Protein AF-A0A847NS55-F1 (afdb_monomer)

Mean predicted aligned error: 16.23 Å

Foldseek 3Di:
DDDDDDDDDDDDPPPDPDDPDDDDDDDDDDDPPPPDPPDCPPVVVVCVVVVVVDPPPQKDFDDWPQAFDDFQVSDDDDPVVVPDLQAPWGWGQDPRTITIIGGLFWPLVVVLLVCLLVLQFAAWEAEPSQWIWTQGPVRDIGITGDSDPCVSVVSQVVSCVPNNHHHYHYD

Solvent-accessible surface area (backbone atoms only — not comparable to full-atom values): 10717 Å² total; per-residue (Å²): 138,90,82,88,79,85,83,73,86,83,81,80,66,88,78,70,83,72,72,97,82,82,82,84,83,87,80,85,81,95,70,92,70,92,75,79,81,87,59,87,68,50,68,65,59,55,48,57,60,52,50,77,72,44,94,64,70,67,44,45,81,77,45,70,72,84,41,74,29,91,42,49,88,68,41,77,71,55,68,79,53,74,74,44,66,76,46,79,58,44,52,41,50,53,96,45,27,23,26,37,30,31,57,56,57,38,84,44,35,64,54,51,54,49,34,46,72,68,51,43,54,55,37,38,38,38,38,84,45,32,40,33,44,36,36,31,71,88,74,48,75,50,68,30,41,49,73,49,84,66,50,66,56,54,56,43,59,70,28,23,87,81,59,44,86,71,50,73,47,78,92

Structure (mmCIF, N/CA/C/O backbone):
data_AF-A0A847NS55-F1
#
_entry.id   AF-A0A847NS55-F1
#
loop_
_atom_site.group_PDB
_atom_site.id
_atom_site.type_symbol
_atom_site.label_atom_id
_atom_site.label_alt_id
_atom_site.label_comp_id
_atom_site.label_asym_id
_atom_site.label_entity_id
_atom_site.label_seq_id
_atom_site.pdbx_PDB_ins_code
_atom_site.Cartn_x
_atom_site.Cartn_y
_at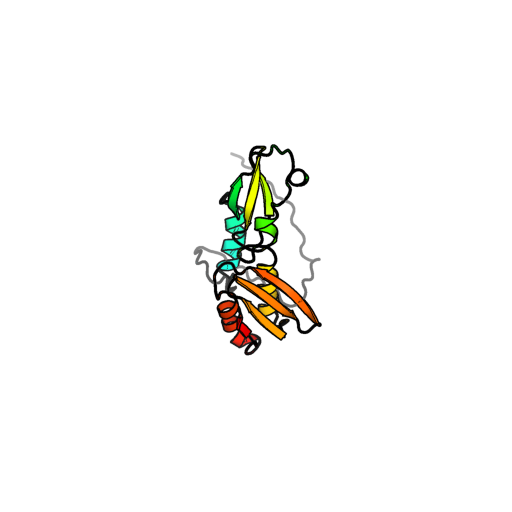om_site.Cartn_z
_atom_site.occupancy
_atom_site.B_iso_or_equiv
_atom_site.auth_seq_id
_atom_site.auth_comp_id
_atom_site.auth_asym_id
_atom_site.auth_atom_id
_atom_site.pdbx_PDB_model_num
ATOM 1 N N . MET A 1 1 ? -9.993 68.543 -16.955 1.00 35.38 1 MET A N 1
ATOM 2 C CA . MET A 1 1 ? -9.455 67.224 -17.351 1.00 35.38 1 MET A CA 1
ATOM 3 C C . MET A 1 1 ? -10.455 66.175 -16.902 1.00 35.38 1 MET A C 1
ATOM 5 O O . MET A 1 1 ? -10.814 66.164 -15.734 1.00 35.38 1 MET A O 1
ATOM 9 N N . SER A 1 2 ? -10.993 65.416 -17.855 1.00 34.78 2 SER A N 1
ATOM 10 C CA . SER A 1 2 ? -11.991 64.364 -17.645 1.00 34.78 2 SER A CA 1
ATOM 11 C C . SER A 1 2 ? -11.286 63.043 -17.348 1.00 34.78 2 SER A C 1
ATOM 13 O O . SER A 1 2 ? -10.342 62.707 -18.057 1.00 34.78 2 SER A O 1
ATOM 15 N N . LEU A 1 3 ? -11.765 62.295 -16.355 1.00 32.03 3 LEU A N 1
ATOM 16 C CA . LEU A 1 3 ? -11.563 60.851 -16.253 1.00 32.03 3 LEU A CA 1
ATOM 17 C C . LEU A 1 3 ? -12.902 60.235 -15.839 1.00 32.03 3 LEU A C 1
ATOM 19 O O . LEU A 1 3 ? -13.352 60.385 -14.705 1.00 32.03 3 LEU A O 1
ATOM 23 N N . GLY A 1 4 ? -13.568 59.608 -16.809 1.00 31.02 4 GLY A N 1
ATOM 24 C CA . GLY A 1 4 ? -14.797 58.851 -16.608 1.00 31.02 4 GLY A CA 1
ATOM 25 C C . GLY A 1 4 ? -14.509 57.507 -15.942 1.00 31.02 4 GLY A C 1
ATOM 26 O O . GLY A 1 4 ? -13.642 56.762 -16.392 1.00 31.02 4 GLY A O 1
ATOM 27 N N . GLY A 1 5 ? -15.251 57.199 -14.878 1.00 31.70 5 GLY A N 1
ATOM 28 C CA . GLY A 1 5 ? -15.286 55.876 -14.258 1.00 31.70 5 GLY A CA 1
ATOM 29 C C . GLY A 1 5 ? -16.478 55.074 -14.779 1.00 31.70 5 GLY A C 1
ATOM 30 O O . GLY A 1 5 ? -17.623 55.511 -14.672 1.00 31.70 5 GLY A O 1
ATOM 31 N N . ILE A 1 6 ? -16.201 53.908 -15.356 1.00 37.62 6 ILE A N 1
ATOM 32 C CA . ILE A 1 6 ? -17.183 52.955 -15.881 1.00 37.62 6 ILE A CA 1
ATOM 33 C C . ILE A 1 6 ? -17.900 52.301 -14.687 1.00 37.62 6 ILE A C 1
ATOM 35 O O . ILE A 1 6 ? -17.262 51.644 -13.867 1.00 37.62 6 ILE A O 1
ATOM 39 N N . LYS A 1 7 ? -19.222 52.483 -14.566 1.00 40.12 7 LYS A N 1
ATOM 40 C CA . LYS A 1 7 ? -20.054 51.750 -13.596 1.00 40.12 7 LYS A CA 1
ATOM 41 C C . LYS A 1 7 ? -20.343 50.350 -14.146 1.00 40.12 7 LYS A C 1
ATOM 43 O O . LYS A 1 7 ? -21.034 50.225 -15.153 1.00 40.12 7 LYS A O 1
ATOM 48 N N . GLY A 1 8 ? -19.816 49.315 -13.493 1.00 42.09 8 GLY A N 1
ATOM 49 C CA . GLY A 1 8 ? -20.251 47.932 -13.711 1.00 42.09 8 GLY A CA 1
ATOM 50 C C . GLY A 1 8 ? -21.683 47.704 -13.197 1.00 42.09 8 GLY A C 1
ATOM 51 O O . GLY A 1 8 ? -22.169 48.499 -12.386 1.00 42.09 8 GLY A O 1
ATOM 52 N N . PRO A 1 9 ? -22.380 46.656 -13.669 1.00 42.12 9 PRO A N 1
ATOM 53 C CA . PRO A 1 9 ? -23.770 46.404 -13.302 1.00 42.12 9 PRO A CA 1
ATOM 54 C C . PRO A 1 9 ? -23.911 46.116 -11.800 1.00 42.12 9 PRO A C 1
ATOM 56 O O . PRO A 1 9 ? -23.181 45.301 -11.237 1.00 42.12 9 PRO A O 1
ATOM 59 N N . GLN A 1 10 ? -24.865 46.794 -11.154 1.00 47.31 10 GLN A N 1
ATOM 60 C CA . GLN A 1 10 ? -25.303 46.473 -9.796 1.00 47.31 10 GLN A CA 1
ATOM 61 C C . GLN A 1 10 ? -26.033 45.130 -9.822 1.00 47.31 10 GLN A C 1
ATOM 63 O O . GLN A 1 10 ? -27.069 44.993 -10.467 1.00 47.31 10 GLN A O 1
ATOM 68 N N . ILE A 1 11 ? -25.478 44.144 -9.125 1.00 48.59 11 ILE A N 1
ATOM 69 C CA . ILE A 1 11 ? -26.140 42.865 -8.878 1.00 48.59 11 ILE A CA 1
ATOM 70 C C . ILE A 1 11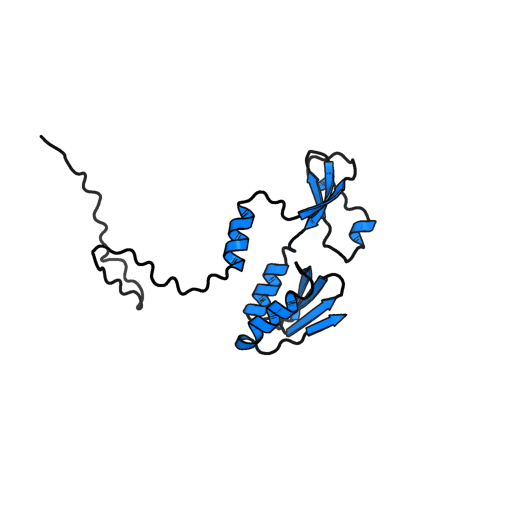 ? -27.179 43.102 -7.776 1.00 48.59 11 ILE A C 1
ATOM 72 O O . ILE A 1 11 ? -26.827 43.539 -6.679 1.00 48.59 11 ILE A O 1
ATOM 76 N N . ASP A 1 12 ? -28.452 42.852 -8.083 1.00 45.38 12 ASP A N 1
ATOM 77 C CA . ASP A 1 12 ? -29.547 42.881 -7.113 1.00 45.38 12 ASP A CA 1
ATOM 78 C C . ASP A 1 12 ? -29.556 41.569 -6.316 1.00 45.38 12 ASP A C 1
ATOM 80 O O . ASP A 1 12 ? -29.874 40.493 -6.826 1.00 45.38 12 ASP A O 1
ATOM 84 N N . TRP A 1 13 ? -29.150 41.664 -5.052 1.00 46.62 13 TRP A N 1
ATOM 85 C CA . TRP A 1 13 ? -29.019 40.533 -4.134 1.00 46.62 13 TRP A CA 1
ATOM 86 C C . TRP A 1 13 ? -30.312 40.199 -3.381 1.00 46.62 13 TRP A C 1
ATOM 88 O O . TRP A 1 13 ? -30.306 39.297 -2.545 1.00 46.62 13 TRP A O 1
ATOM 98 N N . SER A 1 14 ? -31.431 40.869 -3.670 1.00 49.09 14 SER A N 1
ATOM 99 C CA . SER A 1 14 ? -32.698 40.638 -2.960 1.00 49.09 14 SER A CA 1
ATOM 100 C C . SER A 1 14 ? -33.309 39.244 -3.188 1.00 49.09 14 SER A C 1
ATOM 102 O O . SER A 1 14 ? -34.176 38.824 -2.423 1.00 49.09 14 SER A O 1
ATOM 104 N N . THR A 1 15 ? -32.827 38.493 -4.185 1.00 44.81 15 THR A N 1
ATOM 105 C CA . THR A 1 15 ? -33.364 37.173 -4.565 1.00 44.81 15 THR A CA 1
ATOM 106 C C . THR A 1 15 ? -32.611 35.959 -4.012 1.00 44.81 15 THR A C 1
ATOM 108 O O . THR A 1 15 ? -33.134 34.849 -4.095 1.00 44.81 15 THR A O 1
ATOM 111 N N . TYR A 1 16 ? -31.427 36.119 -3.408 1.00 41.16 16 TYR A N 1
ATOM 112 C CA . TYR A 1 16 ? -30.690 34.992 -2.816 1.00 41.16 16 TYR A CA 1
ATOM 113 C C . TYR A 1 16 ? -30.972 34.897 -1.318 1.00 41.16 16 TYR A C 1
ATOM 115 O O . TYR A 1 16 ? -30.215 35.370 -0.473 1.00 41.16 16 TYR A O 1
ATOM 123 N N . ARG A 1 17 ? -32.102 34.270 -0.988 1.00 39.28 17 ARG A N 1
ATOM 124 C CA . ARG A 1 17 ? -32.434 33.879 0.383 1.00 39.28 17 ARG A CA 1
ATOM 125 C C . ARG A 1 17 ? -31.535 32.702 0.776 1.00 39.28 17 ARG A C 1
ATOM 127 O O . ARG A 1 17 ? -31.863 31.553 0.508 1.00 39.28 17 ARG A O 1
ATOM 134 N N . LEU A 1 18 ? -30.370 33.011 1.341 1.00 45.25 18 LEU A N 1
ATOM 135 C CA . LEU A 1 18 ? -29.478 32.024 1.943 1.00 45.25 18 LEU A CA 1
ATOM 136 C C . LEU A 1 18 ? -30.131 31.462 3.216 1.00 45.25 18 LEU A C 1
ATOM 138 O O . LEU A 1 18 ? -30.669 32.208 4.036 1.00 45.25 18 LEU A O 1
ATOM 142 N N . GLU A 1 19 ? -30.102 30.137 3.332 1.00 35.66 19 GLU A N 1
ATOM 143 C CA . GLU A 1 19 ? -30.512 29.341 4.493 1.00 35.66 19 GLU A CA 1
ATOM 144 C C . GLU A 1 19 ? -29.860 29.853 5.802 1.00 35.66 19 GLU A C 1
ATOM 146 O O . GLU A 1 19 ? -28.790 30.475 5.768 1.00 35.66 19 GLU A O 1
ATOM 151 N N . PRO A 1 20 ? -30.495 29.645 6.971 1.00 35.91 20 PRO A N 1
ATOM 152 C CA . PRO A 1 20 ? -30.128 30.330 8.206 1.00 35.91 20 PRO A CA 1
ATOM 153 C C . PRO A 1 20 ? -28.748 29.888 8.706 1.00 35.91 20 PRO A C 1
ATOM 155 O O . PRO A 1 20 ? -28.558 28.761 9.150 1.00 35.91 20 PRO A O 1
ATOM 158 N N . GLY A 1 21 ? -27.784 30.808 8.671 1.00 39.44 21 GLY A N 1
ATOM 159 C CA . GLY A 1 21 ? -26.467 30.602 9.278 1.00 39.44 21 GLY A CA 1
ATOM 160 C C . GLY A 1 21 ? -25.387 31.589 8.842 1.00 39.44 21 GLY A C 1
ATOM 161 O O . GLY A 1 21 ? -24.402 31.763 9.552 1.00 39.44 21 GLY A O 1
ATOM 162 N N . PHE A 1 22 ? -25.564 32.283 7.718 1.00 36.62 22 PHE A N 1
ATOM 163 C CA . PHE A 1 22 ? -24.574 33.240 7.223 1.00 36.62 22 PHE A CA 1
ATOM 164 C C . PHE A 1 22 ? -24.975 34.677 7.576 1.00 36.62 22 PHE A C 1
ATOM 166 O O . PHE A 1 22 ? -25.858 35.255 6.948 1.00 36.62 22 PHE A O 1
ATOM 173 N N . SER A 1 23 ? -24.320 35.279 8.573 1.00 35.69 23 SER A N 1
ATOM 174 C CA . SER A 1 23 ? -24.303 36.739 8.720 1.00 35.69 23 SER A CA 1
ATOM 175 C C . SER A 1 23 ? -22.897 37.254 8.419 1.00 35.69 23 SER A C 1
ATOM 177 O O . SER A 1 23 ? -21.930 36.916 9.096 1.00 35.69 23 SER A O 1
ATOM 179 N N . THR A 1 24 ? -22.766 38.044 7.353 1.00 34.03 24 THR A N 1
ATOM 180 C CA . THR A 1 24 ? -21.514 38.719 6.999 1.00 34.03 24 THR A CA 1
ATOM 181 C C . THR A 1 24 ? -21.577 40.145 7.527 1.00 34.03 24 THR A C 1
ATOM 183 O O . THR A 1 24 ? -22.271 40.989 6.965 1.00 34.03 24 THR A O 1
ATOM 186 N N . TRP A 1 25 ? -20.853 40.429 8.607 1.00 31.83 25 TRP A N 1
ATOM 187 C CA . TRP A 1 25 ? -20.572 41.805 9.012 1.00 31.83 25 TRP A CA 1
ATOM 188 C C . TRP A 1 25 ? -19.330 42.299 8.266 1.00 31.83 25 TRP A C 1
ATOM 190 O O . TRP A 1 25 ? -18.255 41.713 8.378 1.00 31.83 25 TRP A O 1
ATOM 200 N N . MET A 1 26 ? -19.487 43.373 7.487 1.00 30.88 26 MET A N 1
ATOM 201 C CA . MET A 1 26 ? -18.373 44.142 6.931 1.00 30.88 26 MET A CA 1
ATOM 202 C C . MET A 1 26 ? -17.745 45.004 8.029 1.00 30.88 26 MET A C 1
ATOM 204 O O . MET A 1 26 ? -18.450 45.779 8.670 1.00 30.88 26 MET A O 1
ATOM 208 N N . PHE A 1 27 ? -16.421 44.947 8.166 1.00 32.47 27 PHE A N 1
ATOM 209 C CA . PHE A 1 27 ? -15.639 46.022 8.777 1.00 32.47 27 PHE A CA 1
ATOM 210 C C . PHE A 1 27 ? -14.543 46.473 7.814 1.00 32.47 27 PHE A C 1
ATOM 212 O O . PHE A 1 27 ? -13.810 45.653 7.255 1.00 32.47 27 PHE A O 1
ATOM 219 N N . SER A 1 28 ? -14.488 47.790 7.602 1.00 36.09 28 SER A N 1
ATOM 220 C CA . SER A 1 28 ? -13.436 48.486 6.876 1.00 36.09 28 SER A CA 1
ATOM 221 C C . SER A 1 28 ? -12.201 48.685 7.755 1.00 36.09 28 SER A C 1
ATOM 223 O O . SER A 1 28 ? -12.260 48.651 8.981 1.00 36.09 28 SER A O 1
ATOM 225 N N . ASP A 1 29 ? -11.102 48.955 7.058 1.00 32.81 29 ASP A N 1
ATOM 226 C CA . ASP A 1 29 ? -9.878 49.597 7.529 1.00 32.81 29 ASP A CA 1
ATOM 227 C C . ASP A 1 29 ? -8.796 48.728 8.194 1.00 32.81 29 ASP A C 1
ATOM 229 O O . ASP A 1 29 ? -8.777 48.411 9.378 1.00 32.81 29 ASP A O 1
ATOM 233 N N . SER A 1 30 ? -7.778 48.476 7.364 1.00 38.12 30 SER A N 1
ATOM 234 C CA . SER A 1 30 ? -6.374 48.739 7.692 1.00 38.12 30 SER A CA 1
ATOM 235 C C . SER A 1 30 ? -5.798 48.042 8.923 1.00 38.12 30 SER A C 1
ATOM 237 O O . SER A 1 30 ? -5.270 48.677 9.831 1.00 38.12 30 SER A O 1
ATOM 239 N N . LYS A 1 31 ? -5.789 46.708 8.883 1.00 30.86 31 LYS A N 1
ATOM 240 C CA . LYS A 1 31 ? -4.709 45.840 9.387 1.00 30.86 31 LYS A CA 1
ATOM 241 C C . LYS A 1 31 ? -5.022 44.415 8.940 1.00 30.86 31 LYS A C 1
ATOM 243 O O . LYS A 1 31 ? -5.907 43.774 9.494 1.00 30.86 31 LYS A O 1
ATOM 248 N N . ARG A 1 32 ? -4.307 43.897 7.934 1.00 33.91 32 ARG A N 1
ATOM 249 C CA . ARG A 1 32 ? -4.341 42.460 7.616 1.00 33.91 32 ARG A CA 1
ATOM 250 C C . ARG A 1 32 ? -3.595 41.699 8.713 1.00 33.91 32 ARG A C 1
ATOM 252 O O . ARG A 1 32 ? -2.445 41.317 8.548 1.00 33.91 32 ARG A O 1
ATOM 259 N N . ILE A 1 33 ? -4.256 41.522 9.851 1.00 30.66 33 ILE A N 1
ATOM 260 C CA . ILE A 1 33 ? -3.987 40.409 10.753 1.00 30.66 33 ILE A CA 1
ATOM 261 C C . ILE A 1 33 ? -4.776 39.245 10.158 1.00 30.66 33 ILE A C 1
ATOM 263 O O . ILE A 1 33 ? -6.001 39.219 10.244 1.00 30.66 33 ILE A O 1
ATOM 267 N N . LEU A 1 34 ? -4.082 38.319 9.497 1.00 33.41 34 LEU A N 1
ATOM 268 C CA . LEU A 1 34 ? -4.648 37.013 9.174 1.00 33.41 34 LEU A CA 1
ATOM 269 C C . LEU A 1 34 ? -4.879 36.302 10.508 1.00 33.41 34 LEU A C 1
ATOM 271 O O . LEU A 1 34 ? -3.945 35.783 11.113 1.00 33.41 34 LEU A O 1
ATOM 275 N N . LYS A 1 35 ? -6.112 36.363 11.011 1.00 30.78 35 LYS A N 1
ATOM 276 C CA . LYS A 1 35 ? -6.544 35.603 12.178 1.00 30.78 35 LYS A CA 1
ATOM 277 C C . LYS A 1 35 ? -7.580 34.582 11.726 1.00 30.78 35 LYS A C 1
ATOM 279 O O . LYS A 1 35 ? -8.653 34.965 11.275 1.00 30.78 35 LYS A O 1
ATOM 284 N N . GLY A 1 36 ? -7.222 33.310 11.889 1.00 32.12 36 GLY A N 1
ATOM 285 C CA . GLY A 1 36 ? -8.155 32.193 11.983 1.00 32.12 36 GLY A CA 1
ATOM 286 C C . GLY A 1 36 ? -8.595 31.588 10.656 1.00 32.12 36 GLY A C 1
ATOM 287 O O . GLY A 1 36 ? -9.754 31.716 10.282 1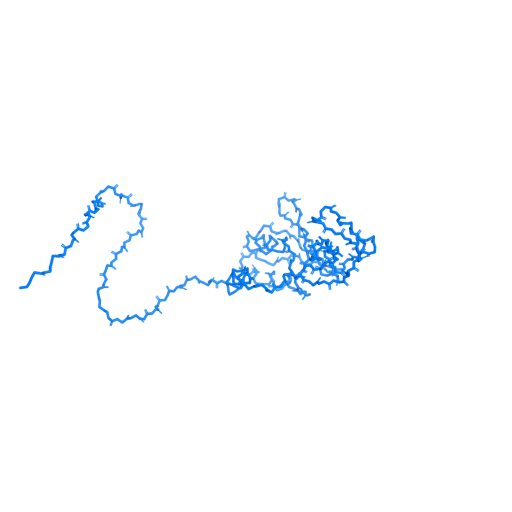.00 32.12 36 GLY A O 1
ATOM 288 N N . PHE A 1 37 ? -7.699 30.856 9.992 1.00 34.84 37 PHE A N 1
ATOM 289 C CA . PHE A 1 37 ? -8.126 29.658 9.271 1.00 34.84 37 PHE A CA 1
ATOM 290 C C . PHE A 1 37 ? -8.012 28.498 10.268 1.00 34.84 37 PHE A C 1
ATOM 292 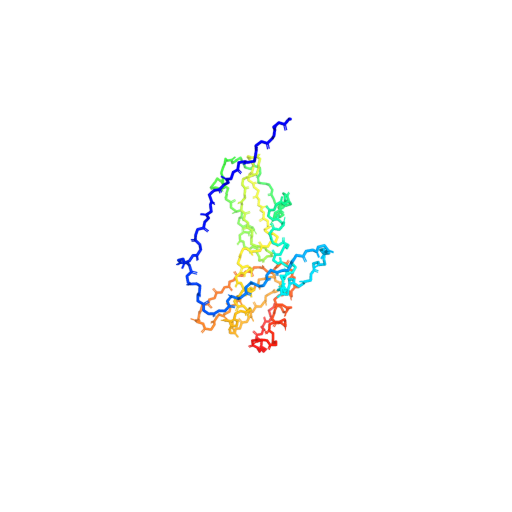O O . PHE A 1 37 ? -7.036 27.764 10.257 1.00 34.84 37 PHE A O 1
ATOM 299 N N . ASP A 1 38 ? -8.972 28.402 11.193 1.00 36.97 38 ASP A N 1
ATOM 300 C CA . ASP A 1 38 ? -9.129 27.239 12.082 1.00 36.97 38 ASP A CA 1
ATOM 301 C C . ASP A 1 38 ? -9.872 26.142 11.308 1.00 36.97 38 ASP A C 1
ATOM 303 O O . ASP A 1 38 ? -11.037 25.807 11.520 1.00 36.97 38 ASP A O 1
ATOM 307 N N . ARG A 1 39 ? -9.194 25.647 10.284 1.00 41.44 39 ARG A N 1
ATOM 308 C CA . ARG A 1 39 ? -9.240 24.235 9.959 1.00 41.44 39 ARG A CA 1
ATOM 309 C C . ARG A 1 39 ? -7.786 23.851 10.029 1.00 41.44 39 ARG A C 1
ATOM 311 O O . ARG A 1 39 ? -6.999 24.430 9.280 1.00 41.44 39 ARG A O 1
ATOM 318 N N . ASP A 1 40 ? -7.445 22.927 10.914 1.00 43.72 40 ASP A N 1
ATOM 319 C CA . ASP A 1 40 ? -6.230 22.144 10.770 1.00 43.72 40 ASP A CA 1
ATOM 320 C C . ASP A 1 40 ? -6.307 21.478 9.395 1.00 43.72 40 ASP A C 1
ATOM 322 O O . ASP A 1 40 ? -6.823 20.376 9.217 1.00 43.72 40 ASP A O 1
ATOM 326 N N . VAL A 1 41 ? -5.889 22.215 8.367 1.00 46.94 41 VAL A N 1
ATOM 327 C CA . VAL A 1 41 ? -5.566 21.646 7.080 1.00 46.94 41 VAL A CA 1
ATOM 328 C C . VAL A 1 41 ? -4.347 20.820 7.414 1.00 46.94 41 VAL A C 1
ATOM 330 O O . VAL A 1 41 ? -3.264 21.371 7.609 1.00 46.94 41 VAL A O 1
ATOM 333 N N . SER A 1 42 ? -4.567 19.517 7.594 1.00 48.84 42 SER A N 1
ATOM 334 C CA . SER A 1 42 ? -3.515 18.534 7.806 1.00 48.84 42 SER A CA 1
ATOM 335 C C . SER A 1 42 ? -2.372 18.905 6.872 1.00 48.84 42 SER A C 1
ATOM 337 O O . SER A 1 42 ? -2.567 18.965 5.656 1.00 48.84 42 SER A O 1
ATOM 339 N N . VAL A 1 43 ? -1.208 19.225 7.432 1.00 45.81 43 VAL A N 1
ATOM 340 C CA . VAL A 1 43 ? -0.009 19.584 6.659 1.00 45.81 43 VAL A CA 1
ATOM 341 C C . VAL A 1 43 ? 0.279 18.498 5.604 1.00 45.81 43 VAL A C 1
ATOM 343 O O . VAL A 1 43 ? 0.779 18.791 4.523 1.00 45.81 43 VAL A O 1
ATOM 346 N N . GLU A 1 44 ? -0.165 17.268 5.880 1.00 45.84 44 GLU A N 1
ATOM 347 C CA . GLU A 1 44 ? -0.248 16.106 4.990 1.00 45.84 44 GLU A CA 1
ATOM 348 C C . GLU A 1 44 ? -1.079 16.360 3.707 1.00 45.84 44 GLU A C 1
ATOM 350 O O . GLU A 1 44 ? -0.590 16.097 2.613 1.00 45.84 44 GLU A O 1
ATOM 355 N N . ALA A 1 45 ? -2.274 16.957 3.783 1.00 42.47 45 ALA A N 1
ATOM 356 C CA . ALA A 1 45 ? -3.100 17.286 2.608 1.00 42.47 45 ALA A CA 1
ATOM 357 C C . ALA A 1 45 ? -2.469 18.370 1.719 1.00 42.47 45 ALA A C 1
ATOM 359 O O . ALA A 1 45 ? -2.498 18.264 0.492 1.00 42.47 45 ALA A O 1
ATOM 360 N N . ILE A 1 46 ? -1.825 19.375 2.325 1.00 43.75 46 ILE A N 1
ATOM 361 C CA . ILE A 1 46 ? -1.077 20.395 1.573 1.00 43.75 46 ILE A CA 1
ATOM 362 C C . ILE A 1 46 ? 0.154 19.767 0.911 1.00 43.75 46 ILE A C 1
ATOM 364 O O . ILE A 1 46 ? 0.454 20.107 -0.234 1.00 43.75 46 ILE A O 1
ATOM 368 N N . LEU A 1 47 ? 0.836 18.823 1.572 1.00 49.56 47 LEU A N 1
ATOM 369 C CA . LEU A 1 47 ? 1.949 18.060 0.989 1.00 49.56 47 LEU A CA 1
ATOM 370 C C . LEU A 1 47 ? 1.505 17.202 -0.206 1.00 49.56 47 LEU A C 1
ATOM 372 O O . LEU A 1 47 ? 2.249 17.103 -1.180 1.00 49.56 47 LEU A O 1
ATOM 376 N N . ILE A 1 48 ? 0.302 16.624 -0.173 1.00 47.81 48 ILE A N 1
ATOM 377 C CA . ILE A 1 48 ? -0.260 15.843 -1.289 1.00 47.81 48 ILE A CA 1
ATOM 378 C C . ILE A 1 48 ? -0.554 16.746 -2.499 1.00 47.81 48 ILE A C 1
ATOM 380 O O . ILE A 1 48 ? -0.223 16.392 -3.632 1.00 47.81 48 ILE A O 1
ATOM 384 N N . GLU A 1 49 ? -1.111 17.941 -2.283 1.00 39.47 49 GLU A N 1
ATOM 385 C CA . GLU A 1 49 ? -1.403 18.884 -3.373 1.00 39.47 49 GLU A CA 1
ATOM 386 C C . GLU A 1 49 ? -0.147 19.582 -3.922 1.00 39.47 49 GLU A C 1
ATOM 388 O O . GLU A 1 49 ? -0.055 19.804 -5.131 1.00 39.47 49 GLU A O 1
ATOM 393 N N . THR A 1 50 ? 0.857 19.875 -3.086 1.00 43.66 50 THR A N 1
ATOM 394 C CA . THR A 1 50 ? 2.120 20.484 -3.554 1.00 43.66 50 THR A CA 1
ATOM 395 C C . THR A 1 50 ? 3.082 19.488 -4.203 1.00 43.66 50 THR A C 1
ATOM 397 O O . THR A 1 50 ? 3.767 19.875 -5.151 1.00 43.66 50 THR A O 1
ATOM 400 N N . ARG A 1 51 ? 3.094 18.204 -3.808 1.00 44.31 51 ARG A N 1
ATOM 401 C CA . ARG A 1 51 ? 3.889 17.165 -4.500 1.00 44.31 51 ARG A CA 1
ATOM 402 C C . ARG A 1 51 ? 3.407 16.883 -5.920 1.00 44.31 51 ARG A C 1
ATOM 404 O O . ARG A 1 51 ? 4.227 16.585 -6.776 1.00 44.31 51 ARG A O 1
ATOM 411 N N . ASN A 1 52 ? 2.115 17.053 -6.203 1.00 44.56 52 ASN A N 1
ATOM 412 C CA . ASN A 1 52 ? 1.579 16.939 -7.566 1.00 44.56 52 ASN A CA 1
ATOM 413 C C . ASN A 1 52 ? 2.052 18.066 -8.513 1.00 44.56 52 ASN A C 1
ATOM 415 O O . ASN A 1 52 ? 1.862 17.960 -9.724 1.00 44.56 52 ASN A O 1
ATOM 419 N N . LEU A 1 53 ? 2.653 19.142 -7.984 1.00 42.50 53 LEU A N 1
ATOM 420 C CA . LEU A 1 53 ? 3.140 20.297 -8.751 1.00 42.50 53 LEU A CA 1
ATOM 421 C C . LEU A 1 53 ? 4.670 20.330 -8.912 1.00 42.50 53 LEU A C 1
ATOM 423 O O . LEU A 1 53 ? 5.175 21.053 -9.773 1.00 42.50 53 LEU A O 1
ATOM 427 N N . SER A 1 54 ? 5.414 19.546 -8.131 1.00 42.16 54 SER A N 1
ATOM 428 C CA . SER A 1 54 ? 6.845 19.320 -8.333 1.00 42.16 54 SER A CA 1
ATOM 429 C C . SER A 1 54 ? 7.046 17.998 -9.065 1.00 42.16 54 SER A C 1
ATOM 431 O O . SER A 1 54 ? 6.624 16.962 -8.570 1.00 42.16 54 SER A O 1
ATOM 433 N N . ASN A 1 55 ? 7.729 18.013 -10.209 1.00 41.47 55 ASN A N 1
ATOM 434 C CA . ASN A 1 55 ? 8.207 16.827 -10.934 1.00 41.47 55 ASN A CA 1
ATOM 435 C C . ASN A 1 55 ? 9.260 16.013 -10.134 1.00 41.47 55 ASN A C 1
ATOM 437 O O . ASN A 1 55 ? 10.290 15.624 -10.681 1.00 41.47 55 ASN A O 1
ATOM 441 N N . GLU A 1 56 ? 9.053 15.780 -8.840 1.00 50.56 56 GLU A N 1
ATOM 442 C CA . GLU A 1 56 ? 9.723 14.702 -8.123 1.00 50.56 56 GLU A CA 1
ATOM 443 C C . GLU A 1 56 ? 8.956 13.428 -8.460 1.00 50.56 56 GLU A C 1
ATOM 445 O O . GLU A 1 56 ? 7.770 13.295 -8.158 1.00 50.56 56 GLU A O 1
ATOM 450 N N . GLU A 1 57 ? 9.605 12.531 -9.199 1.00 62.44 57 GLU A N 1
ATOM 451 C CA . GLU A 1 57 ? 8.993 11.287 -9.649 1.00 62.44 57 GLU A CA 1
ATOM 452 C C . GLU A 1 57 ? 8.428 10.538 -8.434 1.00 62.44 57 GLU A C 1
ATOM 454 O O . GLU A 1 57 ? 9.160 10.169 -7.520 1.00 62.44 57 GLU A O 1
ATOM 459 N N . SER A 1 58 ? 7.113 10.304 -8.415 1.00 76.25 58 SER A N 1
ATOM 460 C CA . SER A 1 58 ? 6.387 9.610 -7.339 1.00 76.25 58 SER A CA 1
ATOM 461 C C . SER A 1 58 ? 6.726 8.114 -7.226 1.00 76.25 58 SER A C 1
ATOM 463 O O . SER A 1 58 ? 5.962 7.324 -6.670 1.00 76.25 58 SER A O 1
ATOM 465 N N . TYR A 1 59 ? 7.850 7.700 -7.802 1.00 84.00 59 TYR A N 1
ATOM 466 C CA . TYR A 1 59 ? 8.288 6.326 -7.945 1.00 84.00 59 TYR A CA 1
ATOM 467 C C . TYR A 1 59 ? 9.814 6.256 -8.051 1.00 84.00 59 TYR A C 1
ATOM 469 O O . TYR A 1 59 ? 10.470 7.148 -8.584 1.00 84.00 59 TYR A O 1
ATOM 477 N N . LYS A 1 60 ? 10.379 5.140 -7.598 1.00 88.12 60 LYS A N 1
ATOM 478 C CA . LYS A 1 60 ? 11.783 4.777 -7.787 1.00 88.12 60 LYS A CA 1
ATOM 479 C C . LYS A 1 60 ? 11.906 3.829 -8.976 1.00 88.12 60 LYS A C 1
ATOM 481 O O . LYS A 1 60 ? 11.196 2.830 -9.031 1.00 88.12 60 LYS A O 1
ATOM 486 N N . ILE A 1 61 ? 12.829 4.095 -9.899 1.00 89.88 61 ILE A N 1
ATOM 487 C CA . ILE A 1 61 ? 13.186 3.137 -10.958 1.00 89.88 61 ILE A CA 1
ATOM 488 C C . ILE A 1 61 ? 14.084 2.055 -10.354 1.00 89.88 61 ILE A C 1
ATOM 490 O O . ILE A 1 61 ? 15.099 2.363 -9.726 1.00 89.88 61 ILE A O 1
ATOM 494 N N . VAL A 1 62 ? 13.701 0.794 -10.535 1.00 90.94 62 VAL A N 1
ATOM 495 C CA . VAL A 1 62 ? 14.372 -0.369 -9.933 1.00 90.94 62 VAL A CA 1
ATOM 496 C C . VAL A 1 62 ? 15.119 -1.177 -10.986 1.00 90.94 62 VAL A C 1
ATOM 498 O O . VAL A 1 62 ? 16.244 -1.604 -10.743 1.00 90.94 62 VAL A O 1
ATOM 501 N N . LEU A 1 63 ? 14.533 -1.316 -12.176 1.00 92.00 63 LEU A N 1
ATOM 502 C CA . LEU A 1 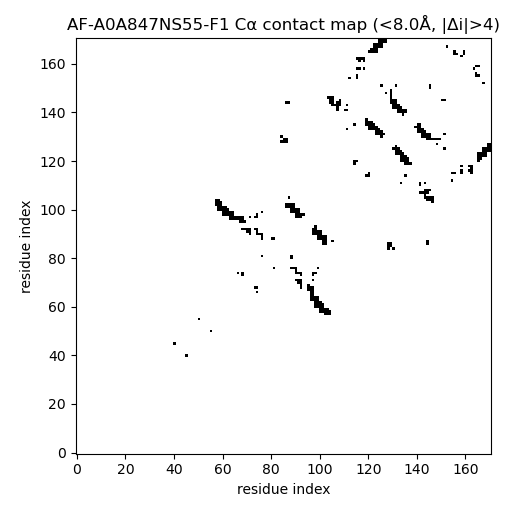63 ? 15.145 -2.004 -13.307 1.00 92.00 63 LEU A CA 1
ATOM 503 C C . LEU A 1 63 ? 14.783 -1.301 -14.613 1.00 92.00 63 LEU A C 1
ATOM 505 O O . LEU A 1 63 ? 13.675 -0.795 -14.770 1.00 92.00 63 LEU A O 1
ATOM 509 N N . LYS A 1 64 ? 15.712 -1.333 -15.563 1.00 90.94 64 LYS A N 1
ATOM 510 C CA . LYS A 1 64 ? 15.464 -1.029 -16.970 1.00 90.94 64 LYS A CA 1
ATOM 511 C C . LYS A 1 64 ? 15.609 -2.318 -17.764 1.00 90.94 64 LYS A C 1
ATOM 513 O O . LYS A 1 64 ? 16.629 -2.991 -17.614 1.00 90.94 64 LYS A O 1
ATOM 518 N N . THR A 1 65 ? 14.596 -2.698 -18.534 1.00 83.06 65 THR A N 1
ATOM 519 C CA . THR A 1 65 ? 14.580 -4.010 -19.199 1.00 83.06 65 THR A CA 1
ATOM 520 C C . THR A 1 65 ? 15.309 -4.003 -20.546 1.00 83.06 65 THR A C 1
ATOM 522 O O . THR A 1 65 ? 15.513 -5.065 -21.120 1.00 83.06 65 THR A O 1
ATOM 525 N N . ASN A 1 66 ? 15.781 -2.836 -21.014 1.00 82.31 66 ASN A N 1
ATOM 526 C CA . ASN A 1 66 ? 16.304 -2.600 -22.367 1.00 82.31 66 ASN A CA 1
ATOM 527 C C . ASN A 1 66 ? 15.311 -2.965 -23.491 1.00 82.31 66 ASN A C 1
ATOM 529 O O . ASN A 1 66 ? 15.722 -3.096 -24.642 1.00 82.31 66 ASN A O 1
ATOM 533 N N . ASP A 1 67 ? 14.025 -3.131 -23.169 1.00 86.50 67 ASP A N 1
ATOM 534 C CA . ASP A 1 67 ? 12.970 -3.322 -24.160 1.00 86.50 67 ASP A CA 1
ATOM 535 C C . ASP A 1 67 ? 12.415 -1.963 -24.576 1.00 86.50 67 ASP A C 1
ATOM 537 O O . ASP A 1 67 ? 12.066 -1.136 -23.725 1.00 86.50 67 ASP A O 1
ATOM 541 N N . ASP A 1 68 ? 12.304 -1.749 -25.884 1.00 90.75 68 ASP A N 1
ATOM 542 C CA . ASP A 1 68 ? 11.733 -0.522 -26.418 1.00 90.75 68 ASP A CA 1
ATOM 543 C C . ASP A 1 68 ? 10.206 -0.500 -26.258 1.00 90.75 68 ASP A C 1
ATOM 545 O O . ASP A 1 68 ? 9.517 -1.500 -26.470 1.00 90.75 68 ASP A O 1
ATOM 549 N N . CYS A 1 69 ? 9.655 0.670 -25.944 1.00 91.19 69 CYS A N 1
ATOM 550 C CA . CYS A 1 69 ? 8.218 0.866 -25.777 1.00 91.19 69 CYS A CA 1
ATOM 551 C C . CYS A 1 69 ? 7.732 2.207 -26.329 1.00 91.19 69 CYS A C 1
ATOM 553 O O . CYS A 1 69 ? 8.476 3.189 -26.439 1.00 91.19 69 CYS A O 1
ATOM 555 N N . LEU A 1 70 ? 6.439 2.263 -26.648 1.00 88.62 70 LEU A N 1
ATOM 556 C CA . LEU A 1 70 ? 5.727 3.506 -26.962 1.00 88.62 70 LEU A CA 1
ATOM 557 C C . LEU A 1 70 ? 4.703 3.841 -25.877 1.00 88.62 70 LEU A C 1
ATOM 559 O O . LEU A 1 70 ? 4.404 5.008 -25.623 1.00 88.62 70 LEU A O 1
ATOM 563 N N . THR A 1 71 ? 4.165 2.814 -25.229 1.00 85.94 71 THR A N 1
ATOM 564 C CA . THR A 1 71 ? 3.091 2.891 -24.247 1.00 85.94 71 THR A CA 1
ATOM 565 C C . THR A 1 71 ? 3.337 1.915 -23.095 1.00 85.94 71 THR A C 1
ATOM 567 O O . THR A 1 71 ? 4.143 0.995 -23.198 1.00 85.94 71 THR A O 1
ATOM 570 N N . LYS A 1 72 ? 2.624 2.086 -21.970 1.00 84.38 72 LYS A N 1
ATOM 571 C CA . LYS A 1 72 ? 2.721 1.166 -20.818 1.00 84.38 72 LYS A CA 1
ATOM 572 C C . LYS A 1 72 ? 2.340 -0.276 -21.186 1.00 84.38 72 LYS A C 1
ATOM 574 O O . LYS A 1 72 ? 2.927 -1.197 -20.637 1.00 84.38 72 LYS A O 1
ATOM 579 N N . SER A 1 73 ? 1.380 -0.474 -22.096 1.00 87.56 73 SER A N 1
ATOM 580 C CA . SER A 1 73 ? 0.912 -1.810 -22.501 1.00 87.56 73 SER A CA 1
ATOM 581 C C . SER A 1 73 ? 1.966 -2.643 -23.224 1.00 87.56 73 SER A C 1
ATOM 583 O O . SER A 1 73 ? 1.816 -3.858 -23.288 1.00 87.56 73 SER A O 1
ATOM 585 N N . ASP A 1 74 ? 3.022 -2.006 -23.732 1.00 87.94 74 ASP A N 1
ATOM 586 C CA . ASP A 1 74 ? 4.136 -2.699 -24.384 1.00 87.94 74 ASP A CA 1
ATOM 587 C C . ASP A 1 74 ? 5.067 -3.370 -23.356 1.00 87.94 74 ASP A C 1
ATOM 589 O O . ASP A 1 74 ? 5.827 -4.271 -23.698 1.00 87.94 74 ASP A O 1
ATOM 593 N N . CYS A 1 75 ? 4.994 -2.962 -22.084 1.00 90.19 75 CYS A N 1
ATOM 594 C CA . CYS A 1 75 ? 5.889 -3.421 -21.030 1.00 90.19 75 CYS A CA 1
ATOM 595 C C . CYS A 1 75 ? 5.253 -4.514 -20.164 1.00 90.19 75 CYS A C 1
ATOM 597 O O . CYS A 1 75 ? 4.301 -4.258 -19.421 1.00 90.19 75 CYS A O 1
ATOM 599 N N . ALA A 1 76 ? 5.849 -5.705 -20.164 1.00 91.56 76 ALA A N 1
ATOM 600 C CA . ALA A 1 76 ? 5.502 -6.777 -19.235 1.00 91.56 76 ALA A CA 1
ATOM 601 C C . ALA A 1 76 ? 6.313 -6.664 -17.934 1.00 91.56 76 ALA A C 1
ATOM 603 O O . ALA A 1 76 ? 7.521 -6.430 -17.968 1.00 91.56 76 ALA A O 1
ATOM 604 N N . LEU A 1 77 ? 5.660 -6.845 -16.781 1.00 90.88 77 LEU A N 1
ATOM 605 C CA . LEU A 1 77 ? 6.363 -6.911 -15.499 1.00 90.88 77 LEU A CA 1
ATOM 606 C C . LEU A 1 77 ? 7.147 -8.233 -15.425 1.00 90.88 77 LEU A C 1
ATOM 608 O O . LEU A 1 77 ? 6.529 -9.294 -15.563 1.00 90.88 77 LEU A O 1
ATOM 612 N N . PRO A 1 78 ? 8.475 -8.212 -15.202 1.00 92.69 78 PRO A N 1
ATOM 613 C CA . PRO A 1 78 ? 9.236 -9.445 -15.060 1.00 92.69 78 PRO A CA 1
ATOM 614 C C . PRO A 1 78 ? 8.748 -10.255 -13.856 1.00 92.69 78 PRO A C 1
ATOM 616 O O . PRO A 1 78 ? 8.447 -9.699 -12.798 1.00 92.69 78 PRO A O 1
ATOM 619 N N . PHE A 1 79 ? 8.706 -11.582 -14.009 1.00 90.38 79 PHE A N 1
ATOM 620 C CA . PHE A 1 79 ? 8.142 -12.491 -13.005 1.00 90.38 79 PHE A CA 1
ATOM 621 C C . PHE A 1 79 ? 8.767 -12.315 -11.617 1.00 90.38 79 PHE A C 1
ATOM 623 O O . PHE A 1 79 ? 8.057 -12.341 -10.619 1.00 90.38 79 PHE A O 1
ATOM 630 N N . GLU A 1 80 ? 10.076 -12.069 -11.552 1.00 90.69 80 GLU A N 1
ATOM 631 C CA . GLU A 1 80 ? 10.791 -11.858 -10.291 1.00 90.69 80 GLU A CA 1
ATOM 632 C C . GLU A 1 80 ? 10.284 -10.653 -9.485 1.00 90.69 80 GLU A C 1
ATOM 634 O O . GLU A 1 80 ? 10.362 -10.691 -8.265 1.00 90.69 80 GLU A O 1
ATOM 639 N N . TYR A 1 81 ? 9.728 -9.619 -10.126 1.00 90.06 81 TYR A N 1
ATOM 640 C CA . TYR A 1 81 ? 9.118 -8.475 -9.434 1.00 90.06 81 TYR A CA 1
ATOM 641 C C . TYR A 1 81 ? 7.632 -8.689 -9.160 1.00 90.06 81 TYR A C 1
ATOM 643 O O . TYR A 1 81 ? 7.103 -8.117 -8.217 1.00 90.06 81 TYR A O 1
ATOM 651 N N . ALA A 1 82 ? 6.963 -9.539 -9.941 1.00 86.56 82 ALA A N 1
ATOM 652 C CA . ALA A 1 82 ? 5.559 -9.881 -9.721 1.00 86.56 82 ALA A CA 1
ATOM 653 C C . ALA A 1 82 ? 5.336 -10.744 -8.464 1.00 86.56 82 ALA A C 1
ATOM 655 O O . ALA A 1 82 ? 4.219 -10.806 -7.960 1.00 86.56 82 ALA A O 1
ATOM 656 N N . ILE A 1 83 ? 6.378 -11.428 -7.978 1.00 85.75 83 ILE A N 1
ATOM 657 C CA . ILE A 1 83 ? 6.316 -12.297 -6.789 1.00 85.75 83 ILE A CA 1
ATOM 658 C C . ILE A 1 83 ? 6.940 -11.677 -5.538 1.00 85.75 83 ILE A C 1
ATOM 660 O O . ILE A 1 83 ? 6.956 -12.313 -4.485 1.00 85.75 83 ILE A O 1
ATOM 664 N N . ARG A 1 84 ? 7.518 -10.480 -5.650 1.00 84.62 84 ARG A N 1
ATOM 665 C CA . ARG A 1 84 ? 8.139 -9.802 -4.514 1.00 84.62 84 ARG A CA 1
ATOM 666 C C . ARG A 1 84 ? 7.089 -9.052 -3.714 1.00 84.62 84 ARG A C 1
ATOM 668 O O . ARG A 1 84 ? 6.255 -8.357 -4.281 1.00 84.62 84 ARG A O 1
ATOM 675 N N . SER A 1 85 ? 7.186 -9.165 -2.399 1.00 77.06 85 SER A N 1
ATOM 676 C CA . SER A 1 85 ? 6.300 -8.495 -1.456 1.00 77.06 85 SER A CA 1
ATOM 677 C C . SER A 1 85 ? 6.815 -7.131 -1.007 1.00 77.06 85 SER A C 1
ATOM 679 O O . SER A 1 85 ? 6.070 -6.408 -0.376 1.00 77.06 85 SER A O 1
ATOM 681 N N . ASP A 1 86 ? 8.044 -6.727 -1.340 1.00 81.25 86 ASP A N 1
ATOM 682 C CA . ASP A 1 86 ? 8.646 -5.507 -0.782 1.00 81.25 86 ASP A CA 1
ATOM 683 C C . ASP A 1 86 ? 8.145 -4.192 -1.404 1.00 81.25 86 ASP A C 1
ATOM 685 O O . ASP A 1 86 ? 8.450 -3.113 -0.890 1.00 81.25 86 ASP A O 1
ATOM 689 N N . CYS A 1 87 ? 7.423 -4.253 -2.527 1.00 84.69 87 CYS A N 1
ATOM 690 C CA . CYS A 1 87 ? 6.830 -3.084 -3.171 1.00 84.69 87 CYS A CA 1
ATOM 691 C C . CYS A 1 87 ? 5.727 -3.478 -4.171 1.00 84.69 87 CYS A C 1
ATOM 693 O O . CYS A 1 87 ? 5.840 -4.530 -4.807 1.00 84.69 87 CYS A O 1
ATOM 695 N N . PRO A 1 88 ? 4.719 -2.616 -4.419 1.00 85.38 88 PRO A N 1
ATOM 696 C CA . PRO A 1 88 ? 3.769 -2.798 -5.512 1.00 85.38 88 PRO A CA 1
ATOM 697 C C . PRO A 1 88 ? 4.431 -2.447 -6.850 1.00 85.38 88 PRO A C 1
ATOM 699 O O . PRO A 1 88 ? 4.224 -1.368 -7.410 1.00 85.38 88 PRO A O 1
ATOM 702 N N . TYR A 1 89 ? 5.290 -3.335 -7.352 1.00 89.75 89 TYR A N 1
ATOM 703 C CA . TYR A 1 89 ? 6.021 -3.086 -8.590 1.00 89.75 89 TYR A CA 1
ATOM 704 C C . TYR A 1 89 ? 5.083 -2.925 -9.787 1.00 89.75 89 TYR A C 1
ATOM 706 O O . TYR A 1 89 ? 4.176 -3.723 -10.019 1.00 89.75 89 TYR A O 1
ATOM 714 N N . GLU A 1 90 ? 5.375 -1.927 -10.616 1.00 90.00 90 GLU A N 1
ATOM 715 C CA . GLU A 1 90 ? 4.678 -1.683 -11.874 1.00 90.00 90 GLU A CA 1
ATOM 716 C C . GLU A 1 90 ? 5.667 -1.429 -13.009 1.00 90.00 90 GLU A C 1
ATOM 718 O O . GLU A 1 90 ? 6.806 -1.020 -12.792 1.00 90.00 90 GLU A O 1
ATOM 723 N N . THR A 1 91 ? 5.218 -1.604 -14.250 1.00 91.88 91 THR A N 1
ATOM 724 C CA . THR A 1 91 ? 5.971 -1.166 -15.425 1.00 91.88 91 THR A CA 1
ATOM 725 C C . THR A 1 91 ? 5.544 0.222 -15.886 1.00 91.88 91 THR A C 1
ATOM 727 O O . THR A 1 91 ? 4.359 0.576 -15.896 1.00 91.88 91 THR A O 1
ATOM 730 N N . LYS A 1 92 ? 6.522 1.020 -16.315 1.00 90.75 92 LYS A N 1
ATOM 731 C CA . LYS A 1 92 ? 6.312 2.274 -17.040 1.00 90.75 92 LYS A CA 1
ATOM 732 C C . LYS A 1 92 ? 7.213 2.333 -18.262 1.00 90.75 92 LYS A C 1
ATOM 734 O O . LYS A 1 92 ? 8.370 1.932 -18.206 1.00 90.75 92 LYS A O 1
ATOM 739 N N . CYS A 1 93 ? 6.678 2.898 -19.337 1.00 91.44 93 CYS A N 1
ATOM 740 C CA . CYS A 1 93 ? 7.469 3.266 -20.498 1.00 91.44 93 CYS A CA 1
ATOM 741 C C . CYS A 1 93 ? 8.091 4.646 -20.262 1.00 91.44 93 CYS A C 1
ATOM 743 O O . CYS A 1 93 ? 7.368 5.645 -20.205 1.00 91.44 93 CYS A O 1
ATOM 745 N N . LEU A 1 94 ? 9.410 4.710 -20.083 1.00 89.06 94 LEU A N 1
ATOM 746 C CA . LEU A 1 94 ? 10.144 5.946 -19.813 1.00 89.06 94 LEU A CA 1
ATOM 747 C C . LEU A 1 94 ? 11.228 6.128 -20.870 1.00 89.06 94 LEU A C 1
ATOM 749 O O . LEU A 1 94 ? 12.107 5.289 -21.007 1.00 89.06 94 LEU A O 1
ATOM 753 N N . LYS A 1 95 ? 11.190 7.251 -21.600 1.00 88.50 95 LYS A N 1
ATOM 754 C CA . LYS A 1 95 ? 12.160 7.556 -22.673 1.00 88.50 95 LYS A CA 1
ATOM 755 C C . LYS A 1 95 ? 12.305 6.409 -23.686 1.00 88.50 95 LYS A C 1
ATOM 757 O O . LYS A 1 95 ? 13.418 6.072 -24.071 1.00 88.50 95 LYS A O 1
ATOM 762 N N . ASN A 1 96 ? 11.170 5.838 -24.093 1.00 91.31 96 ASN A N 1
ATOM 763 C CA . ASN A 1 96 ? 11.084 4.700 -25.006 1.00 91.31 96 ASN A CA 1
ATOM 764 C C . ASN A 1 96 ? 11.665 3.387 -24.475 1.00 91.31 96 ASN A C 1
ATOM 766 O O . ASN A 1 96 ? 11.813 2.467 -25.259 1.00 91.31 96 ASN A O 1
ATOM 770 N N . GLU A 1 97 ? 11.923 3.269 -23.174 1.00 91.25 97 GLU A N 1
ATOM 771 C CA . GLU A 1 97 ? 12.435 2.049 -22.553 1.00 91.25 97 GLU A CA 1
ATOM 772 C C . GLU A 1 97 ? 11.495 1.571 -21.438 1.00 91.25 97 GLU A C 1
ATOM 774 O O . GLU A 1 97 ? 11.015 2.361 -20.610 1.00 91.25 97 GLU A O 1
ATOM 779 N N . CYS A 1 98 ? 11.230 0.269 -21.391 1.00 92.62 98 CYS A N 1
ATOM 780 C CA . CYS A 1 98 ? 10.462 -0.336 -20.315 1.00 92.62 98 CYS A CA 1
ATOM 781 C C . CYS A 1 98 ? 11.267 -0.332 -19.012 1.00 92.62 98 CYS A C 1
ATOM 783 O O . CYS A 1 98 ? 12.389 -0.833 -18.914 1.00 92.62 98 CYS A O 1
ATOM 785 N N . CYS A 1 99 ? 10.663 0.241 -17.978 1.00 92.25 99 CYS A N 1
ATOM 786 C CA . CYS A 1 99 ? 11.242 0.344 -16.651 1.00 92.25 99 CYS A CA 1
ATOM 787 C C . CYS A 1 99 ? 10.308 -0.301 -15.629 1.00 92.25 99 CYS A C 1
ATOM 789 O O . CYS A 1 99 ? 9.103 -0.041 -15.633 1.00 92.25 99 CYS A O 1
ATOM 791 N N . VAL A 1 100 ? 10.873 -1.089 -14.718 1.00 93.12 100 VAL A N 1
ATOM 792 C CA . VAL A 1 100 ? 10.190 -1.515 -13.495 1.00 93.12 100 VAL A CA 1
ATOM 793 C C . VAL A 1 100 ? 10.365 -0.419 -12.461 1.00 93.12 100 VAL A C 1
ATOM 795 O O . VAL A 1 100 ? 11.486 0.013 -12.166 1.00 93.12 100 VAL A O 1
ATOM 798 N N . ILE A 1 101 ? 9.248 0.032 -11.916 1.00 91.25 101 ILE A N 1
ATOM 799 C CA . ILE A 1 101 ? 9.187 1.075 -10.910 1.00 91.25 101 ILE A CA 1
ATOM 800 C C . ILE A 1 101 ? 8.564 0.546 -9.623 1.00 91.25 101 ILE A C 1
ATOM 802 O O . ILE A 1 101 ? 7.742 -0.366 -9.635 1.00 91.25 101 ILE A O 1
ATOM 806 N N . CYS A 1 102 ? 8.951 1.168 -8.520 1.00 88.00 102 CYS A N 1
ATOM 807 C CA . CYS A 1 102 ? 8.361 0.993 -7.207 1.00 88.00 102 CYS A CA 1
ATOM 808 C C . CYS A 1 102 ? 7.734 2.336 -6.792 1.00 88.00 102 CYS A C 1
ATOM 810 O O . CYS A 1 102 ? 8.482 3.309 -6.632 1.00 88.00 102 CYS A O 1
ATOM 812 N N . PRO A 1 103 ? 6.396 2.454 -6.704 1.00 83.25 103 PRO A N 1
ATOM 813 C CA . PRO A 1 103 ? 5.733 3.666 -6.227 1.00 83.25 103 PRO A CA 1
ATOM 814 C C . PRO A 1 103 ? 6.227 4.065 -4.832 1.00 83.25 103 PRO A C 1
ATOM 816 O O . PRO A 1 103 ? 6.438 3.211 -3.978 1.00 83.25 103 PRO A O 1
ATOM 819 N N . ILE A 1 104 ? 6.413 5.366 -4.593 1.00 79.81 104 ILE A N 1
ATOM 820 C CA . ILE A 1 104 ? 6.783 5.881 -3.260 1.00 79.81 104 ILE A CA 1
ATOM 821 C C . ILE A 1 104 ? 5.573 5.844 -2.318 1.00 79.81 104 ILE A C 1
ATOM 823 O O . ILE A 1 104 ? 5.729 5.678 -1.113 1.00 79.81 104 ILE A O 1
ATOM 827 N N . ILE A 1 105 ? 4.372 6.016 -2.873 1.00 79.06 105 ILE A N 1
ATOM 828 C CA . ILE A 1 105 ? 3.104 5.969 -2.147 1.00 79.06 105 ILE A CA 1
ATOM 829 C C . ILE A 1 105 ? 2.165 5.064 -2.936 1.00 79.06 105 ILE A C 1
ATOM 831 O O . ILE A 1 105 ? 1.961 5.280 -4.136 1.00 79.06 105 ILE A O 1
ATOM 835 N N . ASP A 1 106 ? 1.590 4.070 -2.266 1.00 81.56 106 ASP A N 1
ATOM 836 C CA . ASP A 1 106 ? 0.533 3.250 -2.843 1.00 81.56 106 ASP A CA 1
ATOM 837 C C . ASP A 1 106 ? -0.742 4.099 -3.026 1.00 81.56 106 ASP A C 1
ATOM 839 O O . ASP A 1 106 ? -1.193 4.749 -2.078 1.00 81.56 106 ASP A O 1
ATOM 843 N N . PRO A 1 107 ? -1.371 4.119 -4.214 1.00 79.38 107 PRO A N 1
ATOM 844 C CA . PRO A 1 107 ? -2.606 4.876 -4.434 1.00 79.38 107 PRO A CA 1
ATOM 845 C C . PRO A 1 107 ? -3.772 4.465 -3.515 1.00 79.38 107 PRO A C 1
ATOM 847 O O . PRO A 1 107 ? -4.692 5.262 -3.302 1.00 79.38 107 PRO A O 1
ATOM 850 N N . ASN A 1 108 ? -3.774 3.245 -2.977 1.00 86.88 108 ASN A N 1
ATOM 851 C CA . ASN A 1 108 ? -4.765 2.778 -2.012 1.00 86.88 108 ASN A CA 1
ATOM 852 C C . ASN A 1 108 ? -4.457 3.208 -0.573 1.00 86.88 108 ASN A C 1
ATOM 854 O O . ASN A 1 108 ? -5.375 3.178 0.248 1.00 86.88 108 ASN A O 1
ATOM 858 N N . TRP A 1 109 ? -3.242 3.677 -0.269 1.00 89.44 109 TRP A N 1
ATOM 859 C CA . TRP A 1 109 ? -2.873 4.142 1.072 1.00 89.44 109 TRP A CA 1
ATOM 860 C C . TRP A 1 109 ? -3.812 5.248 1.568 1.00 89.44 109 TRP A C 1
ATOM 862 O O . TRP A 1 109 ? -4.410 5.143 2.637 1.00 89.44 109 TRP A O 1
ATOM 872 N N . ASN A 1 110 ? -4.079 6.242 0.717 1.00 88.44 110 ASN A N 1
ATOM 873 C CA . ASN A 1 110 ? -4.998 7.339 1.039 1.00 88.44 110 ASN A CA 1
ATOM 874 C C . ASN A 1 110 ? -6.422 6.845 1.359 1.00 88.44 110 ASN A C 1
ATOM 876 O O . ASN A 1 110 ? -7.143 7.473 2.134 1.00 88.44 110 ASN A O 1
ATOM 880 N N . LYS A 1 111 ? -6.856 5.726 0.761 1.00 90.62 111 LYS A N 1
ATOM 881 C CA . LYS A 1 111 ? -8.175 5.139 1.048 1.00 90.62 111 LYS A CA 1
ATOM 882 C C . LYS A 1 111 ? -8.201 4.496 2.431 1.00 90.62 111 LYS A C 1
ATOM 884 O O . LYS A 1 111 ? -9.219 4.594 3.111 1.00 90.62 111 LYS A O 1
ATOM 889 N N . ILE A 1 112 ? -7.102 3.859 2.840 1.00 92.06 112 ILE A N 1
ATOM 890 C CA . ILE A 1 112 ? -6.945 3.298 4.185 1.00 92.06 112 ILE A CA 1
ATOM 891 C C . ILE A 1 112 ? -6.977 4.412 5.229 1.00 92.06 112 ILE A C 1
ATOM 893 O O . ILE A 1 112 ? -7.774 4.329 6.163 1.00 92.06 112 ILE A O 1
ATOM 897 N N . GLU A 1 113 ? -6.192 5.478 5.042 1.00 91.25 113 GLU A N 1
ATOM 898 C CA . GLU A 1 113 ? -6.187 6.624 5.960 1.00 91.25 113 GLU A CA 1
ATOM 899 C C . GLU A 1 113 ? -7.598 7.196 6.129 1.00 91.25 113 GLU A C 1
ATOM 901 O O . GLU A 1 113 ? -8.089 7.346 7.248 1.00 91.25 113 GLU A O 1
ATOM 906 N N . GLN A 1 114 ? -8.302 7.439 5.019 1.00 91.56 114 GLN A N 1
ATOM 907 C CA . GLN A 1 114 ? -9.678 7.935 5.052 1.00 91.56 114 GLN A CA 1
ATOM 908 C C . GLN A 1 114 ? -10.636 6.978 5.768 1.00 91.56 114 GLN A C 1
ATOM 910 O O . GLN A 1 114 ? -11.450 7.431 6.572 1.00 91.56 114 GLN A O 1
ATOM 915 N N . ALA A 1 115 ? -10.544 5.670 5.514 1.00 92.50 115 ALA A N 1
ATOM 916 C CA . ALA A 1 115 ? -11.387 4.680 6.181 1.00 92.50 115 ALA A CA 1
ATOM 917 C C . ALA A 1 115 ? -11.152 4.659 7.701 1.00 92.50 115 ALA A C 1
ATOM 919 O O . ALA A 1 115 ? -12.112 4.561 8.470 1.00 92.50 115 ALA A O 1
ATOM 920 N N . ILE A 1 116 ? -9.898 4.799 8.146 1.00 91.94 116 ILE A N 1
ATOM 921 C CA . ILE A 1 116 ? -9.552 4.887 9.570 1.00 91.94 116 ILE A CA 1
ATOM 922 C C . ILE A 1 116 ? -10.128 6.164 10.180 1.00 91.94 116 ILE A C 1
ATOM 924 O O . ILE A 1 116 ? -10.847 6.091 11.176 1.00 91.94 116 ILE A O 1
ATOM 928 N N . TYR A 1 117 ? -9.902 7.324 9.559 1.00 90.94 117 TYR A N 1
ATOM 929 C CA . TYR A 1 117 ? -10.421 8.601 10.063 1.00 90.94 117 TYR A CA 1
ATOM 930 C C . TYR A 1 117 ? -11.954 8.681 10.074 1.00 90.94 117 TYR A C 1
ATOM 932 O O . TYR A 1 117 ? -12.527 9.429 10.876 1.00 90.94 117 TYR A O 1
ATOM 940 N N . ASN A 1 118 ? -12.629 7.923 9.209 1.00 93.25 118 ASN A N 1
ATOM 941 C CA . ASN A 1 118 ? -14.087 7.797 9.182 1.00 93.25 118 ASN A CA 1
ATOM 942 C C . ASN A 1 118 ? -14.624 6.723 10.140 1.00 93.25 118 ASN A C 1
ATOM 944 O O . ASN A 1 118 ? -15.836 6.571 10.267 1.00 93.25 118 ASN A O 1
ATOM 948 N N . CYS A 1 119 ? -13.744 6.028 10.863 1.00 92.75 119 CYS A N 1
ATOM 949 C CA . CYS A 1 119 ? -14.083 4.939 11.772 1.00 92.75 119 CYS A CA 1
ATOM 950 C C . CYS A 1 119 ? -14.777 3.752 11.076 1.00 92.75 119 CYS A C 1
ATOM 952 O O . CYS A 1 119 ? -15.548 3.025 11.712 1.00 92.75 119 CYS A O 1
ATOM 954 N N . ASP A 1 120 ? -14.497 3.532 9.791 1.00 94.69 120 ASP A N 1
ATOM 955 C CA . ASP A 1 120 ? -15.087 2.459 8.978 1.00 94.69 120 ASP A CA 1
ATOM 956 C C . ASP A 1 120 ? -14.313 1.135 9.088 1.00 94.69 120 ASP A C 1
ATOM 958 O O . ASP A 1 120 ? -14.749 0.105 8.571 1.00 94.69 120 ASP A O 1
ATOM 962 N N . VAL A 1 121 ? -13.172 1.151 9.778 1.00 94.88 121 VAL A N 1
ATOM 963 C CA . VAL A 1 121 ? -12.276 0.005 9.959 1.00 94.88 121 VAL A CA 1
ATOM 964 C C . VAL A 1 121 ? -12.677 -0.839 11.164 1.00 94.88 121 VAL A C 1
ATOM 966 O O . VAL A 1 121 ? -12.979 -0.313 12.234 1.00 94.88 121 VAL A O 1
ATOM 969 N N . ASP A 1 122 ? -12.669 -2.156 10.975 1.00 93.25 122 ASP A N 1
ATOM 970 C CA . ASP A 1 122 ? -12.886 -3.167 12.013 1.00 93.25 122 ASP A CA 1
ATOM 971 C C . ASP A 1 122 ? -11.550 -3.684 12.571 1.00 93.25 122 ASP A C 1
ATOM 973 O O . ASP A 1 122 ? -11.310 -3.663 13.778 1.00 93.25 122 ASP A O 1
ATOM 977 N N . SER A 1 123 ? -10.634 -4.076 11.681 1.00 92.94 123 SER A N 1
ATOM 978 C CA . SER A 1 123 ? -9.301 -4.556 12.056 1.00 92.94 123 SER A CA 1
ATOM 979 C C . SER A 1 123 ? -8.263 -4.246 10.988 1.00 92.94 123 SER A C 1
ATOM 981 O O . SER A 1 123 ? -8.575 -4.238 9.794 1.00 92.94 123 SER A O 1
ATOM 983 N N . VAL A 1 124 ? -7.019 -4.097 11.419 1.00 93.81 124 VAL A N 1
ATOM 984 C CA . VAL A 1 124 ? -5.850 -3.867 10.574 1.00 93.81 124 VAL A CA 1
ATOM 985 C C . VAL A 1 124 ? -4.878 -5.030 10.741 1.00 93.81 124 VAL A C 1
ATOM 987 O O . VAL A 1 124 ? -4.672 -5.513 11.854 1.00 93.81 124 VAL A O 1
ATOM 990 N N . MET A 1 125 ? -4.269 -5.467 9.646 1.00 92.12 125 MET A N 1
ATOM 991 C CA . MET A 1 125 ? -3.153 -6.402 9.648 1.00 92.12 125 MET A CA 1
ATOM 992 C C . MET A 1 125 ? -1.989 -5.793 8.874 1.00 92.12 125 MET A C 1
ATOM 994 O O . MET A 1 125 ? -2.189 -5.330 7.756 1.00 92.12 125 MET A O 1
ATOM 998 N N . GLN A 1 126 ? -0.804 -5.787 9.467 1.00 89.19 126 GLN A N 1
ATOM 999 C CA . GLN A 1 126 ? 0.439 -5.318 8.862 1.00 89.19 126 GLN A CA 1
ATOM 1000 C C . GLN A 1 126 ? 1.399 -6.504 8.729 1.00 89.19 126 GLN A C 1
ATOM 1002 O O . GLN A 1 126 ? 1.467 -7.336 9.633 1.00 89.19 126 GLN A O 1
ATOM 1007 N N . THR A 1 127 ? 2.150 -6.573 7.635 1.00 84.19 127 THR A N 1
ATOM 1008 C CA . THR A 1 127 ? 3.259 -7.524 7.473 1.00 84.19 127 THR A CA 1
ATOM 1009 C C . THR A 1 127 ? 4.602 -6.795 7.466 1.00 84.19 127 THR A C 1
ATOM 1011 O O . THR A 1 127 ? 4.678 -5.600 7.164 1.00 84.19 127 THR A O 1
ATOM 1014 N N . HIS A 1 128 ? 5.691 -7.522 7.723 1.00 75.44 128 HIS A N 1
ATOM 1015 C CA . HIS A 1 128 ? 7.062 -7.001 7.614 1.00 75.44 128 HIS A CA 1
ATOM 1016 C C . HIS A 1 128 ? 7.428 -6.359 6.259 1.00 75.44 128 HIS A C 1
ATOM 1018 O O . HIS A 1 128 ? 8.390 -5.593 6.189 1.00 75.44 128 HIS A O 1
ATOM 1024 N N . ASP A 1 129 ? 6.658 -6.618 5.201 1.00 82.25 129 ASP A N 1
ATOM 1025 C CA . ASP A 1 129 ? 6.908 -6.104 3.853 1.00 82.25 129 ASP A CA 1
ATOM 1026 C C . ASP A 1 129 ? 6.153 -4.797 3.550 1.00 82.25 129 ASP A C 1
ATOM 1028 O O . ASP A 1 129 ? 5.938 -4.447 2.390 1.00 82.25 129 ASP A O 1
ATOM 1032 N N . LYS A 1 130 ? 5.737 -4.065 4.595 1.00 85.50 130 LYS A N 1
ATOM 1033 C CA . LYS A 1 130 ? 4.899 -2.855 4.507 1.00 85.50 130 LYS A CA 1
ATOM 1034 C C . LYS A 1 130 ? 3.525 -3.102 3.888 1.00 85.50 130 LYS A C 1
ATOM 1036 O O . LYS A 1 130 ? 2.851 -2.145 3.523 1.00 85.50 130 LYS A O 1
ATOM 1041 N N . ASN A 1 131 ? 3.098 -4.350 3.728 1.00 88.62 131 ASN A N 1
ATOM 1042 C CA . ASN A 1 131 ? 1.757 -4.626 3.245 1.00 88.62 131 ASN A CA 1
ATOM 1043 C C . ASN A 1 131 ? 0.771 -4.468 4.403 1.00 88.62 131 ASN A C 1
ATOM 1045 O O . ASN A 1 131 ? 0.957 -5.054 5.472 1.00 88.62 131 ASN A O 1
ATOM 1049 N N . VAL A 1 132 ? -0.280 -3.687 4.181 1.00 91.19 132 VAL A N 1
ATOM 1050 C CA . VAL A 1 132 ? -1.351 -3.468 5.142 1.00 91.19 132 VAL A CA 1
ATOM 1051 C C . VAL A 1 132 ? -2.674 -3.898 4.540 1.00 91.19 132 VAL A C 1
ATOM 1053 O O . VAL A 1 132 ? -3.137 -3.378 3.524 1.00 91.19 132 VAL A O 1
ATOM 1056 N N . VAL A 1 133 ? -3.325 -4.817 5.244 1.00 92.94 133 VAL A N 1
ATOM 1057 C CA . VAL A 1 133 ? -4.660 -5.310 4.934 1.00 92.94 133 VAL A CA 1
ATOM 1058 C C . VAL A 1 133 ? -5.631 -4.784 5.979 1.00 92.94 133 VAL A C 1
ATOM 1060 O O . VAL A 1 133 ? -5.550 -5.100 7.166 1.00 92.94 133 VAL A O 1
ATOM 1063 N N . VAL A 1 134 ? -6.604 -4.008 5.525 1.00 94.25 134 VAL A N 1
ATOM 1064 C CA . VAL A 1 134 ? -7.642 -3.412 6.362 1.00 94.25 134 VAL A CA 1
ATOM 1065 C C . VAL A 1 134 ? -8.966 -4.095 6.086 1.00 94.25 134 VAL A C 1
ATOM 1067 O O . VAL A 1 134 ? -9.435 -4.123 4.947 1.00 94.25 134 VAL A O 1
ATOM 1070 N N . LYS A 1 135 ? -9.600 -4.610 7.139 1.00 95.12 135 LYS A N 1
ATOM 1071 C CA . LYS A 1 135 ? -10.981 -5.099 7.096 1.00 95.12 135 LYS A CA 1
ATOM 1072 C C . LYS A 1 135 ? -11.913 -3.989 7.548 1.00 95.12 135 LYS A C 1
ATOM 1074 O O . LYS A 1 135 ? -11.746 -3.424 8.628 1.00 95.12 135 LYS A O 1
ATOM 1079 N N . LEU A 1 136 ? -12.895 -3.681 6.715 1.00 94.56 136 LEU A N 1
ATOM 1080 C CA . LEU A 1 136 ? -13.920 -2.685 6.983 1.00 94.56 136 LEU A CA 1
ATOM 1081 C C . LEU A 1 136 ? -15.107 -3.319 7.712 1.00 94.56 136 LEU A C 1
ATOM 1083 O O . LEU A 1 136 ? -15.445 -4.483 7.492 1.00 94.56 136 LEU A O 1
ATOM 1087 N N . LYS A 1 137 ? -15.826 -2.515 8.496 1.00 92.44 137 LYS A N 1
ATOM 1088 C CA . LYS A 1 137 ? -17.051 -2.924 9.210 1.00 92.44 137 LYS A CA 1
ATOM 1089 C C . LYS A 1 137 ? -18.169 -3.400 8.277 1.00 92.44 137 LYS A C 1
ATOM 1091 O O . LYS A 1 137 ? -19.045 -4.150 8.693 1.00 92.44 137 LYS A O 1
ATOM 1096 N N . ASN A 1 138 ? -18.145 -2.973 7.014 1.00 90.94 138 ASN A N 1
ATOM 1097 C CA . ASN A 1 138 ? -19.094 -3.409 5.986 1.00 90.94 138 ASN A CA 1
ATOM 1098 C C . ASN A 1 138 ? -18.731 -4.768 5.346 1.00 90.94 138 ASN A C 1
ATOM 1100 O O . ASN A 1 138 ? -19.424 -5.204 4.429 1.00 90.94 138 ASN A O 1
ATOM 1104 N N . GLY A 1 139 ? -17.656 -5.423 5.802 1.00 91.62 139 GLY A N 1
ATOM 1105 C CA . GLY A 1 139 ? -17.165 -6.698 5.275 1.00 91.62 139 GLY A CA 1
ATOM 1106 C C . GLY A 1 139 ? -16.225 -6.577 4.072 1.00 91.62 139 GLY A C 1
ATOM 1107 O O . GLY A 1 139 ? -15.753 -7.597 3.575 1.00 91.62 139 GLY A O 1
ATOM 1108 N N . GLY A 1 140 ? -15.944 -5.360 3.594 1.00 94.31 140 GLY A N 1
ATOM 1109 C CA . GLY A 1 140 ? -14.956 -5.111 2.548 1.00 94.31 140 GLY A CA 1
ATOM 1110 C C . GLY A 1 140 ? -13.516 -5.176 3.059 1.00 94.31 140 GLY A C 1
ATOM 1111 O O . GLY A 1 140 ? -13.254 -5.041 4.254 1.00 94.31 140 GLY A O 1
ATOM 1112 N N . THR A 1 141 ? -12.573 -5.333 2.134 1.00 94.88 141 THR A N 1
ATOM 1113 C CA . THR A 1 141 ? -11.132 -5.298 2.410 1.00 94.88 141 THR A CA 1
ATOM 1114 C C . THR A 1 141 ? -10.427 -4.310 1.496 1.00 94.88 141 THR A C 1
ATOM 1116 O O . THR A 1 141 ? -10.720 -4.251 0.301 1.00 94.88 141 THR A O 1
ATOM 1119 N N . ILE A 1 142 ? -9.497 -3.548 2.067 1.00 93.19 142 ILE A N 1
ATOM 1120 C CA . ILE A 1 142 ? -8.580 -2.670 1.338 1.00 93.19 142 ILE A CA 1
ATOM 1121 C C . ILE A 1 142 ? -7.164 -3.148 1.635 1.00 93.19 142 ILE A C 1
ATOM 1123 O O . ILE A 1 142 ? -6.832 -3.411 2.787 1.00 93.19 142 ILE A O 1
ATOM 1127 N N . GLU A 1 143 ? -6.351 -3.252 0.593 1.00 91.81 143 GLU A N 1
ATOM 1128 C CA . GLU A 1 143 ? -4.940 -3.609 0.681 1.00 91.81 143 GLU A CA 1
ATOM 1129 C C . GLU A 1 143 ? -4.115 -2.478 0.071 1.00 91.81 143 GLU A C 1
ATOM 1131 O O . GLU A 1 143 ? -4.482 -1.932 -0.982 1.00 91.81 143 GLU A O 1
ATOM 1136 N N . ALA A 1 144 ? -3.051 -2.090 0.764 1.00 91.00 144 ALA A N 1
ATOM 1137 C CA . ALA A 1 144 ? -2.099 -1.102 0.283 1.00 91.00 144 ALA A CA 1
ATOM 1138 C C . ALA A 1 144 ? -0.741 -1.287 0.956 1.00 91.00 144 ALA A C 1
ATOM 1140 O O . ALA A 1 144 ? -0.649 -1.811 2.066 1.00 91.00 144 ALA A O 1
ATOM 1141 N N . PHE A 1 145 ? 0.293 -0.758 0.314 1.00 89.06 145 PHE A N 1
ATOM 1142 C CA . PHE A 1 145 ? 1.615 -0.645 0.912 1.00 89.06 145 PHE A CA 1
ATOM 1143 C C . PHE A 1 145 ? 1.792 0.659 1.694 1.00 89.06 145 PHE A C 1
ATOM 1145 O O . PHE A 1 145 ? 1.464 1.743 1.202 1.00 89.06 145 PHE A O 1
ATOM 1152 N N . GLU A 1 146 ? 2.350 0.558 2.899 1.00 86.94 146 GLU A N 1
ATOM 1153 C CA . GLU A 1 146 ? 2.697 1.717 3.719 1.00 86.94 146 GLU A CA 1
ATOM 1154 C C . GLU A 1 146 ? 3.856 2.508 3.093 1.00 86.94 146 GLU A C 1
ATOM 1156 O O . GLU A 1 146 ? 4.819 1.910 2.592 1.00 86.94 146 GLU A O 1
ATOM 1161 N N . PRO A 1 147 ? 3.847 3.850 3.174 1.00 83.50 147 PRO A N 1
ATOM 1162 C CA . PRO A 1 147 ? 4.994 4.660 2.771 1.00 83.50 147 PRO A CA 1
ATOM 1163 C C . PRO A 1 147 ? 6.239 4.307 3.604 1.00 83.50 147 PRO A C 1
ATOM 1165 O O . PRO A 1 147 ? 7.310 3.980 3.064 1.00 83.50 147 PRO A O 1
ATOM 1168 N N . ASN A 1 148 ? 6.088 4.290 4.930 1.00 83.19 148 ASN A N 1
ATOM 1169 C CA . ASN A 1 148 ? 7.104 3.871 5.889 1.00 83.19 148 ASN A CA 1
ATOM 1170 C C . ASN A 1 148 ? 6.558 2.777 6.807 1.00 83.19 148 ASN A C 1
ATOM 1172 O O . ASN A 1 148 ? 5.356 2.652 7.003 1.00 83.19 148 ASN A O 1
ATOM 1176 N N . ILE A 1 149 ? 7.477 1.982 7.353 1.00 81.00 149 ILE A N 1
ATOM 1177 C CA . ILE A 1 149 ? 7.140 0.938 8.323 1.00 81.00 149 ILE A CA 1
ATOM 1178 C C . ILE A 1 149 ? 6.453 1.595 9.525 1.00 81.00 149 ILE A C 1
ATOM 1180 O O . ILE A 1 149 ? 6.944 2.610 10.021 1.00 81.00 149 ILE A O 1
ATOM 1184 N N . ASP A 1 150 ? 5.362 0.986 9.981 1.00 85.00 150 ASP A N 1
ATOM 1185 C CA . ASP A 1 150 ? 4.567 1.374 11.154 1.00 85.00 150 ASP A CA 1
ATOM 1186 C C . ASP A 1 150 ? 3.742 2.661 10.983 1.00 85.00 150 ASP A C 1
ATOM 1188 O O . ASP A 1 150 ? 3.132 3.137 11.948 1.00 85.00 150 ASP A O 1
ATOM 1192 N N . ASP A 1 151 ? 3.638 3.200 9.762 1.00 89.06 151 ASP A N 1
ATOM 1193 C CA . ASP A 1 151 ? 2.777 4.357 9.487 1.00 89.06 151 ASP A CA 1
ATOM 1194 C C . ASP A 1 151 ? 1.305 4.050 9.842 1.00 89.06 151 ASP A C 1
ATOM 1196 O O . ASP A 1 151 ? 0.600 4.924 10.354 1.00 89.06 151 ASP A O 1
ATOM 1200 N N . ILE A 1 152 ? 0.830 2.810 9.671 1.00 90.19 152 ILE A N 1
ATOM 1201 C CA . ILE A 1 152 ? -0.540 2.412 10.022 1.00 90.19 152 ILE A CA 1
ATOM 1202 C C . ILE A 1 152 ? -0.810 2.478 11.521 1.00 90.19 152 ILE A C 1
ATOM 1204 O O . ILE A 1 152 ? -1.919 2.831 11.925 1.00 90.19 152 ILE A O 1
ATOM 1208 N N . ILE A 1 153 ? 0.193 2.172 12.348 1.00 89.81 153 ILE A N 1
ATOM 1209 C CA . ILE A 1 153 ? 0.077 2.254 13.806 1.00 89.81 153 ILE A CA 1
ATOM 1210 C C . ILE A 1 153 ? -0.086 3.721 14.193 1.00 89.81 153 ILE A C 1
ATOM 1212 O O . ILE A 1 153 ? -1.002 4.069 14.932 1.00 89.81 153 ILE A O 1
ATOM 1216 N N . PHE A 1 154 ? 0.719 4.604 13.605 1.00 90.50 154 PHE A N 1
ATOM 1217 C CA . PHE A 1 154 ? 0.609 6.038 13.843 1.00 90.50 154 PHE A CA 1
ATOM 1218 C C . PHE A 1 154 ? -0.743 6.618 13.396 1.00 90.50 154 PHE A C 1
ATOM 1220 O O . PHE A 1 154 ? -1.337 7.434 14.107 1.00 90.50 154 PHE A O 1
ATOM 1227 N N . VAL A 1 155 ? -1.255 6.195 12.236 1.00 90.88 155 VAL A N 1
ATOM 1228 C CA . VAL A 1 155 ? -2.582 6.603 11.745 1.00 90.88 155 VAL A CA 1
ATOM 1229 C C . VAL A 1 155 ? -3.690 6.100 12.678 1.00 90.88 155 VAL A C 1
ATOM 1231 O O . VAL A 1 155 ? -4.619 6.850 12.987 1.00 90.88 155 VAL A O 1
ATOM 1234 N N . ALA A 1 156 ? -3.590 4.863 13.167 1.00 90.19 156 ALA A N 1
ATOM 1235 C CA . ALA A 1 156 ? -4.551 4.291 14.104 1.00 90.19 156 ALA A CA 1
ATOM 1236 C C . ALA A 1 156 ? -4.535 4.994 15.471 1.00 90.19 156 ALA A C 1
ATOM 1238 O O . ALA A 1 156 ? -5.605 5.322 15.986 1.00 90.19 156 ALA A O 1
ATOM 1239 N N . ASP A 1 157 ? -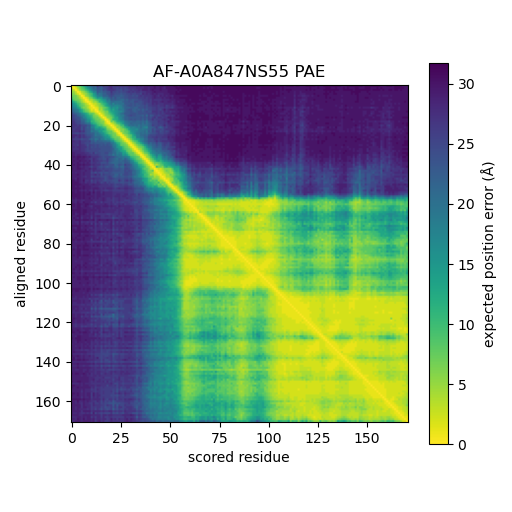3.354 5.292 16.017 1.00 89.88 157 ASP A N 1
ATOM 1240 C CA . ASP A 1 157 ? -3.188 5.995 17.296 1.00 89.88 157 ASP A CA 1
ATOM 1241 C C . ASP A 1 157 ? -3.774 7.413 17.232 1.00 89.88 157 ASP A C 1
ATOM 1243 O O . ASP A 1 157 ? -4.504 7.841 18.126 1.00 89.88 157 ASP A O 1
ATOM 1247 N N . LYS A 1 158 ? -3.538 8.141 16.131 1.00 90.12 158 LYS A N 1
ATOM 1248 C CA . LYS A 1 158 ? -4.161 9.457 15.893 1.00 90.12 158 LYS A CA 1
ATOM 1249 C C . LYS A 1 158 ? -5.688 9.389 15.850 1.00 90.12 158 LYS A C 1
ATOM 1251 O O . LYS A 1 158 ? -6.361 10.336 16.254 1.00 90.12 158 LYS A O 1
ATOM 1256 N N . ALA A 1 159 ? -6.240 8.303 15.318 1.00 90.12 159 ALA A N 1
ATOM 1257 C CA . ALA A 1 159 ? -7.680 8.111 15.222 1.00 90.12 159 ALA A CA 1
ATOM 1258 C C . ALA A 1 159 ? -8.304 7.569 16.519 1.00 90.12 159 ALA A C 1
ATOM 1260 O O . ALA A 1 159 ? -9.530 7.608 16.639 1.00 90.12 159 ALA A O 1
ATOM 1261 N N . GLU A 1 160 ? -7.509 7.114 17.494 1.00 91.12 160 GLU A N 1
ATOM 1262 C CA . GLU A 1 160 ? -7.994 6.472 18.723 1.00 91.12 160 GLU A CA 1
ATOM 1263 C C . GLU A 1 160 ? -8.943 7.378 19.518 1.00 91.12 160 GLU A C 1
ATOM 1265 O O . GLU A 1 160 ? -10.001 6.922 19.953 1.00 91.12 160 GLU A O 1
ATOM 1270 N N . GLU A 1 161 ? -8.627 8.672 19.646 1.00 88.44 161 GLU A N 1
ATOM 1271 C CA . GLU A 1 161 ? -9.473 9.629 20.375 1.00 88.44 161 GLU A CA 1
ATOM 1272 C C . GLU A 1 1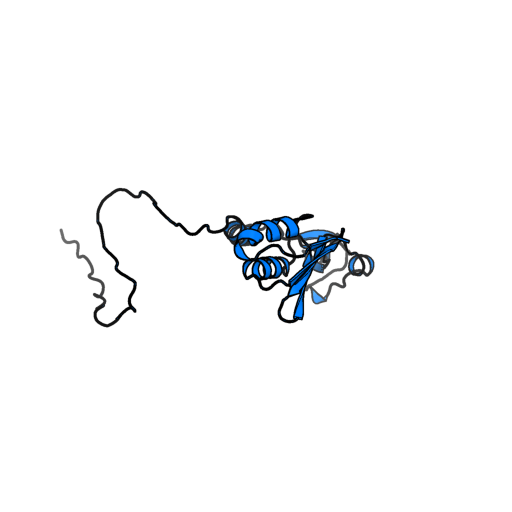61 ? -10.886 9.730 19.770 1.00 88.44 161 GLU A C 1
ATOM 1274 O O . GLU A 1 161 ? -11.872 9.900 20.488 1.00 88.44 161 GLU A O 1
ATOM 1279 N N . LYS A 1 162 ? -10.997 9.584 18.445 1.00 91.06 162 LYS A N 1
ATOM 1280 C CA . LYS A 1 162 ? -12.256 9.728 17.703 1.00 91.06 162 LYS A CA 1
ATOM 1281 C C . LYS A 1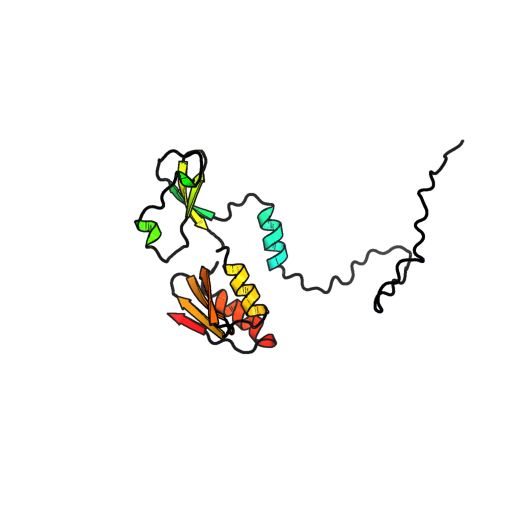 162 ? -12.993 8.402 17.516 1.00 91.06 162 LYS A C 1
ATOM 1283 O O . LYS A 1 162 ? -14.216 8.355 17.637 1.00 91.06 162 LYS A O 1
ATOM 1288 N N . CYS A 1 163 ? -12.269 7.349 17.156 1.00 89.94 163 CYS A N 1
ATOM 1289 C CA . CYS A 1 163 ? -12.825 6.080 16.689 1.00 89.94 163 CYS A CA 1
ATOM 1290 C C . CYS A 1 163 ? -12.728 4.955 17.726 1.00 89.94 163 CYS A C 1
ATOM 1292 O O . CYS A 1 163 ? -13.327 3.894 17.530 1.00 89.94 163 CYS A O 1
ATOM 1294 N N . GLY A 1 164 ? -12.012 5.186 18.828 1.00 89.31 164 GLY A N 1
ATOM 1295 C CA . GLY A 1 164 ? -11.617 4.153 19.772 1.00 89.31 164 GLY A CA 1
ATOM 1296 C C . GLY A 1 164 ? -10.430 3.335 19.264 1.00 89.31 164 GLY A C 1
ATOM 1297 O O . GLY A 1 164 ? -9.986 3.464 18.123 1.00 89.31 164 GLY A O 1
ATOM 1298 N N . LYS A 1 165 ? -9.912 2.474 20.141 1.00 90.00 165 LYS A N 1
ATOM 1299 C CA . LYS A 1 165 ? -8.737 1.654 19.851 1.00 90.00 165 LYS A CA 1
ATOM 1300 C C . LYS A 1 165 ? -9.023 0.646 18.738 1.00 90.00 165 LYS A C 1
ATOM 1302 O O . LYS A 1 165 ? -9.907 -0.201 18.877 1.00 90.00 165 LYS A O 1
ATOM 1307 N N . LEU A 1 166 ? -8.240 0.710 17.663 1.00 90.81 166 LEU A N 1
ATOM 1308 C CA . LEU A 1 166 ? -8.292 -0.258 16.571 1.00 90.81 166 LEU A CA 1
ATOM 1309 C C . LEU A 1 166 ? -7.537 -1.539 16.936 1.00 90.81 166 LEU A C 1
ATOM 1311 O O . LEU A 1 166 ? -6.507 -1.514 17.611 1.00 90.81 166 LEU A O 1
ATOM 1315 N N . THR A 1 167 ? -8.052 -2.676 16.467 1.00 91.25 167 THR A N 1
ATOM 1316 C CA . THR A 1 167 ? -7.342 -3.954 16.578 1.00 91.25 167 THR A CA 1
ATOM 1317 C C . THR A 1 167 ? -6.321 -4.042 15.454 1.00 91.25 167 THR A C 1
ATOM 1319 O O . THR A 1 167 ? -6.705 -4.080 14.284 1.00 91.25 167 THR A O 1
ATOM 1322 N N . ILE A 1 168 ? -5.040 -4.087 15.814 1.00 90.88 168 ILE A N 1
ATOM 1323 C CA . ILE A 1 168 ? -3.922 -4.202 14.876 1.00 90.88 168 ILE A CA 1
ATOM 1324 C C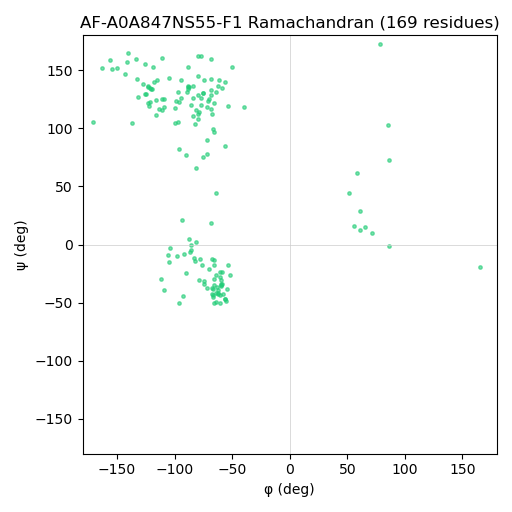 . ILE A 1 168 ? -3.209 -5.528 15.135 1.00 90.88 168 ILE A C 1
ATOM 1326 O O . ILE A 1 168 ? -2.810 -5.811 16.265 1.00 90.88 168 ILE A O 1
ATOM 1330 N N . GLY A 1 169 ? -3.085 -6.346 14.094 1.00 88.50 169 GLY A N 1
ATOM 1331 C CA . GLY A 1 169 ? -2.229 -7.528 14.070 1.00 88.50 169 GLY A CA 1
ATOM 1332 C C . GLY A 1 169 ? -0.976 -7.265 13.240 1.00 88.50 169 GLY A C 1
ATOM 1333 O O . GLY A 1 169 ? -1.052 -6.595 12.214 1.00 88.50 169 GLY A O 1
ATOM 1334 N N . THR A 1 170 ? 0.154 -7.812 13.672 1.00 85.69 170 THR A N 1
ATOM 1335 C CA . THR A 1 170 ? 1.431 -7.762 12.948 1.00 85.69 170 THR A CA 1
ATOM 1336 C C . THR A 1 170 ? 1.895 -9.185 12.652 1.00 85.69 170 THR A C 1
ATOM 1338 O O . THR A 1 170 ? 1.853 -10.024 13.559 1.00 85.69 170 THR A O 1
ATOM 1341 N N . GLU A 1 171 ? 2.320 -9.447 11.418 1.00 76.06 171 GLU A N 1
ATOM 1342 C CA . GLU A 1 171 ? 2.959 -10.699 10.977 1.00 76.06 171 GLU A CA 1
ATOM 1343 C C . GLU A 1 171 ? 4.465 -10.531 10.774 1.00 76.06 171 GLU A C 1
ATOM 1345 O O . GLU A 1 171 ? 4.859 -9.586 10.044 1.00 76.06 171 GLU A O 1
#

Radius of gyration: 25.26 Å; Cα contacts (8 Å, |Δi|>4): 224; chains: 1; bounding box: 50×80×47 Å

Sequence (171 aa):
MSLGGIKGPQIDWSTYRLEPGFSTWMFSDSKRILKGFDRDVSVEAILIETRNLSNEESYKIVLKTNDDCLTKSDCALPFEYAIRSDCPYETKCLKNECCVICPIIDPNWNKIEQAIYNCDVDSVMQTHDKNVVVKLKNGGTIEAFEPNIDDIIFVADKAEEKCGKLTIGTE

Secondary structure (DSSP, 8-state):
---PPP-PPPP-GGG----TT-------SS--------S---HHHHHHHHHTTS---SEEEEEEEEEE-SSGGGPPPPHHHHT-SSS--EEEEETTEEEEEEESS-TTHHHHHHHHHTT-EEEEEE-TTSEEEEEETTS-EEEEE-SSTTHHHHHHHHHHHHH-PPEEEE-

Nearest PDB structures (foldseek):
  4q0f-assembly1_C-2  TM=7.295E-01  e=1.740E-02  Thermotoga maritima MSB8
  4khb-assembly1_B  TM=6.705E-01  e=2.400E-01  Thermochaetoides thermophila DSM 1495
  3via-assembly1_A  TM=5.365E-01  e=1.174E+00  Homo sapiens
  4ixn-assembly1_A  TM=4.594E-01  e=1.912E+00  Escherichia coli K-12
  1x05-assembly1_A  TM=6.322E-01  e=8.275E+00  Homo sapiens

pLDDT: mean 72.58, std 23.56, range [30.66, 95.12]